Protein AF-A0A934JQ59-F1 (afdb_monomer_lite)

Secondary structure (DSSP, 8-state):
--HHHHHH-TT-SS-HHHHHHHHTTT-HHHHHHHHHHHHHHHHHHHHHHHHH-TTTHHHHHHHHHHHHHHHHHHHHTTT-THHHHHHHHHHHHHHS-TTTS-----HHHHHHHHHHHTTS-----------

Foldseek 3Di:
DDPLVVLQDPPQQADPLVVQCVVVVCDDDSNVVSVVVLVVVLVVQLVVLCVLPVVCSVVLSVVLSVLVRVLSVVSNVPNGSVSSVVSVVVNCLSSDDPVPRDDPDPVVVVVVVVVVVVPDPDPPPDDDDDD

Int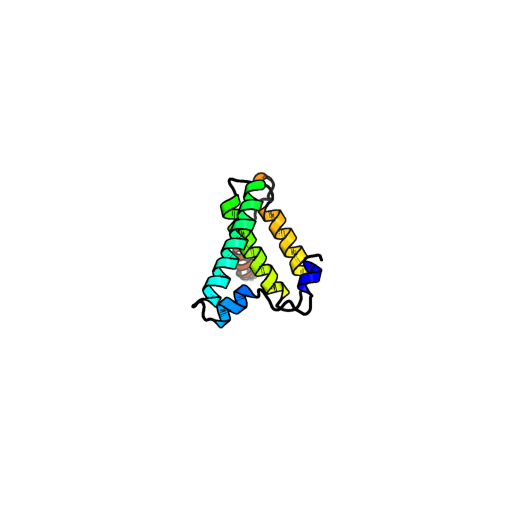erPro domains:
  IPR036271 Tetracyclin repressor-like, C-terminal domain superfamily [SSF48498] (5-95)

Structure (mmCIF, N/CA/C/O backbone):
data_AF-A0A934JQ59-F1
#
_entry.id   AF-A0A934JQ59-F1
#
loop_
_atom_site.group_PDB
_atom_site.id
_atom_site.type_symbol
_atom_site.label_atom_id
_atom_site.label_alt_id
_atom_site.label_comp_id
_atom_site.label_asym_id
_atom_site.label_entity_id
_atom_site.label_seq_id
_atom_site.pdbx_PDB_ins_code
_atom_site.Cartn_x
_atom_site.Cartn_y
_atom_site.Cartn_z
_atom_site.occupancy
_atom_site.B_iso_or_equiv
_atom_site.auth_seq_id
_atom_site.auth_comp_id
_atom_site.auth_asym_id
_atom_site.auth_atom_id
_atom_site.pdbx_PDB_model_num
ATOM 1 N N . MET A 1 1 ? -14.861 -4.119 -12.704 1.00 76.81 1 MET A N 1
ATOM 2 C CA . MET A 1 1 ? -13.925 -5.263 -12.766 1.00 76.81 1 MET A CA 1
ATOM 3 C C . MET A 1 1 ? -13.519 -5.611 -11.341 1.00 76.81 1 MET A C 1
ATOM 5 O O . MET A 1 1 ? -13.137 -4.685 -10.635 1.00 76.81 1 MET A O 1
ATOM 9 N N . PRO A 1 2 ? -13.672 -6.865 -10.887 1.00 91.50 2 PRO A N 1
ATOM 10 C CA . PRO A 1 2 ? -13.248 -7.279 -9.549 1.00 91.50 2 PRO A CA 1
ATOM 11 C C . PRO A 1 2 ? -11.713 -7.418 -9.451 1.00 91.50 2 PRO A C 1
ATOM 13 O O . PRO A 1 2 ? -11.015 -7.415 -10.468 1.00 91.50 2 PRO A O 1
ATOM 16 N N . LEU A 1 3 ? -11.178 -7.473 -8.224 1.00 92.88 3 LEU A N 1
ATOM 17 C CA . LEU A 1 3 ? -9.731 -7.407 -7.964 1.00 92.88 3 LEU A CA 1
ATOM 18 C C . LEU A 1 3 ? -8.962 -8.620 -8.518 1.00 92.88 3 LEU A C 1
ATOM 20 O O . LEU A 1 3 ? -7.882 -8.468 -9.077 1.00 92.88 3 LEU A O 1
ATOM 24 N N . ASP A 1 4 ? -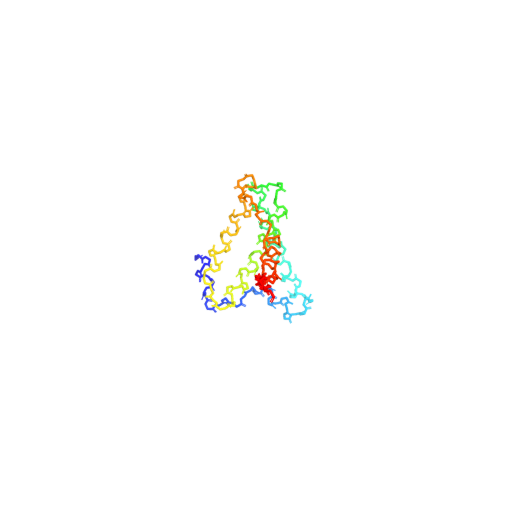9.540 -9.808 -8.394 1.00 94.69 4 ASP A N 1
ATOM 25 C CA . ASP A 1 4 ? -9.045 -11.069 -8.954 1.00 94.69 4 ASP A CA 1
ATOM 26 C C . ASP A 1 4 ? -8.938 -11.026 -10.487 1.00 94.69 4 ASP A C 1
ATOM 28 O O . ASP A 1 4 ? -7.915 -11.421 -11.046 1.00 94.69 4 ASP A O 1
ATOM 32 N N . ALA A 1 5 ? -9.941 -10.465 -11.169 1.00 94.50 5 ALA A N 1
ATOM 33 C CA . ALA A 1 5 ? -9.905 -10.278 -12.619 1.00 94.50 5 ALA A CA 1
ATOM 34 C C . ALA A 1 5 ? -8.799 -9.298 -13.047 1.00 94.50 5 ALA A C 1
ATOM 36 O O . ALA A 1 5 ? -8.116 -9.526 -14.047 1.00 94.50 5 ALA A O 1
ATOM 37 N N . TRP A 1 6 ? -8.571 -8.228 -12.276 1.00 93.75 6 TRP A N 1
ATOM 38 C CA . TRP A 1 6 ? -7.444 -7.326 -12.527 1.00 93.75 6 TRP A CA 1
ATOM 39 C C . TRP A 1 6 ? -6.090 -8.020 -12.308 1.00 93.75 6 TRP A C 1
ATOM 41 O O . TRP A 1 6 ? -5.175 -7.838 -13.114 1.00 93.75 6 TRP A O 1
ATOM 51 N N . PHE A 1 7 ? -5.975 -8.870 -11.283 1.00 94.88 7 PHE A N 1
ATOM 52 C CA . PHE A 1 7 ? -4.752 -9.612 -10.947 1.00 94.88 7 PHE A CA 1
ATOM 53 C C . PHE A 1 7 ? -4.268 -10.581 -12.029 1.00 94.88 7 PHE A C 1
ATOM 55 O O . PHE A 1 7 ? -3.075 -10.875 -12.101 1.00 94.88 7 PHE A O 1
ATOM 62 N N . ILE A 1 8 ? -5.160 -11.035 -12.907 1.00 94.19 8 ILE A N 1
ATOM 63 C CA . ILE A 1 8 ? -4.795 -11.879 -14.051 1.00 94.19 8 ILE A CA 1
ATOM 64 C C . ILE A 1 8 ? -4.697 -11.105 -15.366 1.00 94.19 8 ILE A C 1
ATOM 66 O O . ILE A 1 8 ? -4.279 -11.676 -16.375 1.00 94.19 8 ILE A O 1
ATOM 70 N N . SER A 1 9 ? -5.030 -9.810 -15.372 1.00 93.31 9 SER A N 1
ATOM 71 C CA . SER A 1 9 ? -5.051 -9.002 -16.592 1.00 93.31 9 SER A CA 1
ATOM 72 C C . SER A 1 9 ? -3.669 -8.946 -17.262 1.00 93.31 9 SER A C 1
ATOM 74 O O . SER A 1 9 ? -2.664 -8.762 -16.567 1.00 93.31 9 SER A O 1
ATOM 76 N N . PRO A 1 10 ? -3.564 -9.082 -18.602 1.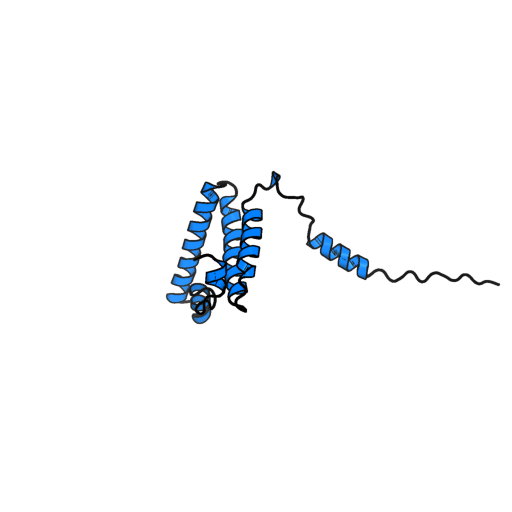00 89.38 10 PRO A N 1
ATOM 77 C CA . PRO A 1 10 ? -2.285 -9.124 -19.319 1.00 89.38 10 PRO A CA 1
ATOM 78 C C . PRO A 1 10 ? -1.321 -7.987 -18.961 1.00 89.38 10 PRO A C 1
ATOM 80 O O . PRO A 1 10 ? -0.120 -8.226 -18.869 1.00 89.38 10 PRO A O 1
ATOM 83 N N . GLY A 1 11 ? -1.850 -6.792 -18.684 1.00 89.31 11 GLY A N 1
ATOM 84 C CA . GLY A 1 11 ? -1.074 -5.597 -18.350 1.00 89.31 11 GLY A CA 1
ATOM 85 C C . GLY A 1 11 ? -0.585 -5.493 -16.902 1.00 89.31 11 GLY A C 1
ATOM 86 O O . GLY A 1 11 ? 0.155 -4.559 -16.599 1.00 89.31 11 GLY A O 1
ATOM 87 N N . LEU A 1 12 ? -0.963 -6.401 -15.993 1.00 91.88 12 LEU A N 1
ATOM 88 C CA . LEU A 1 12 ? -0.447 -6.350 -14.625 1.00 91.88 12 LEU A CA 1
ATOM 89 C C . LEU A 1 12 ? 0.996 -6.872 -14.563 1.00 91.88 12 LEU A C 1
ATOM 91 O O . LEU A 1 12 ? 1.238 -8.076 -14.521 1.00 91.88 12 LEU A O 1
ATOM 95 N N . VAL A 1 13 ? 1.946 -5.941 -14.482 1.00 93.31 13 VAL A N 1
ATOM 96 C CA . VAL A 1 13 ? 3.390 -6.197 -14.293 1.00 93.31 13 VAL A CA 1
ATOM 97 C C . VAL A 1 13 ? 3.906 -5.635 -12.961 1.00 93.31 13 VAL A C 1
ATOM 99 O O . VAL A 1 13 ? 5.072 -5.284 -12.807 1.00 93.31 13 VAL A O 1
ATOM 102 N N . GLY A 1 14 ? 3.010 -5.534 -11.978 1.00 94.06 14 GLY A N 1
ATOM 103 C CA . GLY A 1 14 ? 3.263 -4.901 -10.686 1.00 94.06 14 GLY A CA 1
ATOM 104 C C . GLY A 1 14 ? 2.688 -3.488 -10.611 1.00 94.06 14 GLY A C 1
ATOM 105 O O . GLY A 1 14 ? 1.819 -3.101 -11.392 1.00 94.06 14 GLY A O 1
ATOM 106 N N . CYS A 1 15 ? 3.150 -2.716 -9.630 1.00 96.44 15 CYS A N 1
ATOM 107 C CA . CYS A 1 15 ? 2.735 -1.329 -9.472 1.00 96.44 15 CYS A CA 1
ATOM 108 C C . CYS A 1 15 ? 3.607 -0.431 -10.354 1.00 96.44 15 CYS A C 1
ATOM 110 O O . CYS A 1 15 ? 4.807 -0.322 -10.110 1.00 96.44 15 CYS A O 1
ATOM 112 N N . ALA A 1 16 ? 2.996 0.272 -11.312 1.00 95.75 16 ALA A N 1
ATOM 113 C CA . ALA A 1 16 ? 3.709 1.185 -12.210 1.00 95.75 16 ALA A CA 1
ATOM 114 C C . ALA A 1 16 ? 4.579 2.211 -11.458 1.00 95.75 16 ALA A C 1
ATOM 116 O O . ALA A 1 16 ? 5.699 2.486 -11.868 1.00 95.75 16 ALA A O 1
ATOM 117 N N . PHE A 1 17 ? 4.105 2.724 -10.318 1.00 97.25 17 PHE A N 1
ATOM 118 C CA . PHE A 1 17 ? 4.850 3.692 -9.509 1.00 97.25 17 PHE A CA 1
ATOM 119 C C . PHE A 1 17 ? 6.049 3.069 -8.785 1.00 97.25 17 PHE A C 1
ATOM 121 O O . PHE A 1 17 ? 7.094 3.700 -8.702 1.00 97.25 17 PHE A O 1
ATOM 128 N N . VAL A 1 18 ? 5.934 1.831 -8.291 1.00 96.38 18 VAL A N 1
ATOM 129 C CA . VAL A 1 18 ? 7.072 1.139 -7.653 1.00 96.38 18 VAL A CA 1
ATOM 130 C C . VAL A 1 18 ? 8.147 0.827 -8.689 1.00 96.38 18 VAL A C 1
ATOM 132 O O . VAL A 1 18 ? 9.323 1.063 -8.431 1.00 96.38 18 VAL A O 1
ATOM 135 N N . ASN A 1 19 ? 7.740 0.362 -9.873 1.00 95.69 19 ASN A N 1
ATOM 136 C CA . ASN A 1 19 ? 8.662 0.093 -10.974 1.00 95.69 19 ASN A CA 1
ATOM 137 C C . ASN A 1 19 ? 9.374 1.385 -11.404 1.00 95.69 19 ASN A C 1
ATOM 139 O O . ASN A 1 19 ? 10.599 1.424 -11.415 1.00 95.69 19 ASN A O 1
ATOM 143 N N . ALA A 1 20 ? 8.623 2.472 -11.625 1.00 96.62 20 ALA A N 1
ATOM 144 C CA . ALA A 1 20 ? 9.188 3.774 -11.973 1.00 96.62 20 ALA A CA 1
ATOM 145 C C . ALA A 1 20 ? 10.150 4.307 -10.896 1.00 96.62 20 ALA A C 1
ATOM 147 O O . ALA A 1 20 ? 11.206 4.839 -11.226 1.00 96.62 20 ALA A O 1
ATOM 148 N N . TYR A 1 21 ? 9.827 4.144 -9.610 1.00 97.12 21 TYR A N 1
ATOM 149 C CA . TYR A 1 21 ? 10.733 4.514 -8.521 1.00 97.12 21 TYR A CA 1
ATOM 150 C C . TYR A 1 21 ? 12.047 3.715 -8.580 1.00 97.12 21 TYR A C 1
ATOM 152 O O . TYR A 1 21 ? 13.129 4.297 -8.497 1.00 97.12 21 TYR A O 1
ATOM 160 N N . GLY A 1 22 ? 11.959 2.393 -8.770 1.00 95.62 22 GLY A N 1
ATOM 161 C CA . GLY A 1 22 ? 13.120 1.503 -8.855 1.00 95.62 22 GLY A CA 1
ATOM 162 C C . GLY A 1 22 ? 14.008 1.761 -10.076 1.00 95.62 22 GLY A C 1
ATOM 163 O O . GLY A 1 22 ? 15.226 1.827 -9.939 1.00 95.62 22 GLY A O 1
ATOM 164 N N . GLU A 1 23 ? 13.412 1.975 -11.251 1.00 96.62 23 GLU A N 1
ATOM 165 C CA . GLU A 1 23 ? 14.124 2.279 -12.505 1.00 96.62 23 GLU A CA 1
ATOM 166 C C . GLU A 1 23 ? 14.903 3.602 -12.444 1.00 96.62 23 GLU A C 1
ATOM 168 O O . GLU A 1 23 ? 15.891 3.772 -13.153 1.00 96.62 23 GLU A O 1
ATOM 173 N N . ASN A 1 24 ? 14.494 4.520 -11.564 1.00 96.50 24 ASN A N 1
ATOM 174 C CA . ASN A 1 24 ? 15.146 5.814 -11.353 1.00 96.50 24 ASN A CA 1
ATOM 175 C C . ASN A 1 24 ? 16.049 5.828 -10.107 1.00 96.50 24 ASN A C 1
ATOM 177 O O . ASN A 1 24 ? 16.346 6.892 -9.568 1.00 96.50 24 ASN A O 1
ATOM 181 N N . ALA A 1 25 ? 16.466 4.653 -9.617 1.00 93.94 25 ALA A N 1
ATOM 182 C CA . ALA A 1 25 ? 17.325 4.500 -8.438 1.00 93.94 25 ALA A CA 1
ATOM 183 C C . ALA A 1 25 ? 16.821 5.262 -7.190 1.00 93.94 25 ALA A C 1
ATOM 185 O O . ALA A 1 25 ? 17.607 5.677 -6.341 1.00 93.94 25 ALA A O 1
ATOM 186 N N . GLY A 1 26 ? 15.503 5.462 -7.085 1.00 86.81 26 GLY A N 1
ATOM 187 C CA . GLY A 1 26 ? 14.870 6.189 -5.989 1.00 86.81 26 GLY A CA 1
ATOM 188 C C . GLY A 1 26 ? 15.124 7.699 -5.955 1.00 86.81 26 GLY A C 1
ATOM 189 O O . GLY A 1 26 ? 14.852 8.313 -4.924 1.00 86.81 26 GLY A O 1
ATOM 190 N N . GLY A 1 27 ? 15.617 8.302 -7.044 1.00 92.81 27 GLY A N 1
ATOM 191 C CA . GLY A 1 27 ? 15.903 9.736 -7.127 1.00 92.81 27 GLY A CA 1
ATOM 192 C C . GLY A 1 27 ? 15.362 10.423 -8.385 1.00 92.81 27 GLY A C 1
ATOM 193 O O . GLY A 1 27 ? 15.014 9.793 -9.383 1.00 92.81 27 GLY A O 1
ATOM 194 N N . GLY A 1 28 ? 15.299 11.753 -8.333 1.00 96.62 28 GLY A N 1
ATOM 195 C CA . GLY A 1 28 ? 14.852 12.587 -9.446 1.00 96.62 28 GLY A CA 1
ATOM 196 C C . GLY A 1 28 ? 13.325 12.691 -9.584 1.00 96.62 28 GLY A C 1
ATOM 197 O O . GLY A 1 28 ? 12.564 12.032 -8.873 1.00 96.62 28 GLY A O 1
ATOM 198 N N . PRO A 1 29 ? 12.848 13.504 -10.542 1.00 97.69 29 PRO A N 1
ATOM 199 C CA . PRO A 1 29 ? 11.451 13.943 -10.595 1.00 97.69 29 PRO A CA 1
ATOM 200 C C . PRO A 1 29 ? 10.442 12.801 -10.794 1.00 97.69 29 PRO A C 1
ATOM 202 O O . PRO A 1 29 ? 9.294 12.903 -10.357 1.00 97.69 29 PRO A O 1
ATOM 205 N N . VAL A 1 30 ? 10.845 11.706 -11.447 1.00 97.69 30 VAL A N 1
ATOM 206 C CA . VAL A 1 30 ? 9.993 10.520 -11.632 1.00 97.69 30 VAL A CA 1
ATOM 207 C C . VAL A 1 30 ? 9.838 9.752 -10.321 1.00 97.69 30 VAL A C 1
ATOM 209 O O . VAL A 1 30 ? 8.710 9.423 -9.946 1.00 97.69 30 VAL A O 1
ATOM 212 N N . ALA A 1 31 ? 10.939 9.512 -9.602 1.00 96.94 31 ALA A N 1
ATOM 213 C CA . ALA A 1 31 ? 10.908 8.849 -8.303 1.00 96.94 31 ALA A CA 1
ATOM 214 C C . ALA A 1 31 ? 10.110 9.671 -7.280 1.00 96.94 31 ALA A C 1
ATOM 216 O O . ALA A 1 31 ? 9.255 9.116 -6.588 1.00 96.94 31 ALA A O 1
ATOM 217 N N . ASP A 1 32 ? 10.284 10.995 -7.265 1.00 97.75 32 ASP A N 1
ATOM 218 C CA . ASP A 1 32 ? 9.527 11.898 -6.391 1.00 97.75 32 ASP A CA 1
ATOM 219 C C . ASP A 1 32 ? 8.020 11.813 -6.659 1.00 97.75 32 ASP A C 1
ATOM 221 O O . ASP A 1 32 ? 7.201 11.731 -5.741 1.00 97.75 32 ASP A O 1
ATOM 225 N N . ARG A 1 33 ? 7.621 11.782 -7.937 1.00 98.12 33 ARG A N 1
ATOM 226 C CA . ARG A 1 33 ? 6.205 11.688 -8.313 1.00 98.12 33 ARG A CA 1
ATOM 227 C C . ARG A 1 33 ? 5.614 10.313 -8.006 1.00 98.12 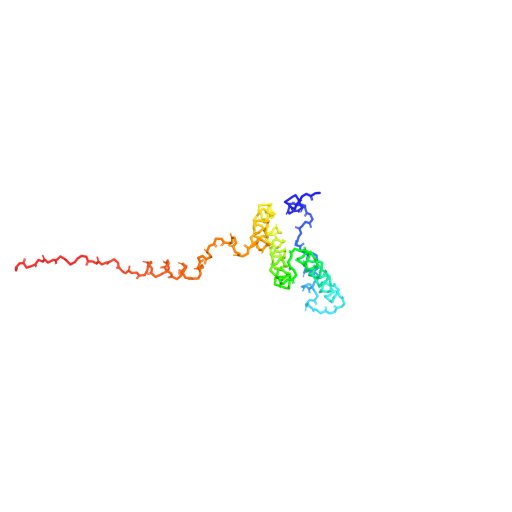33 ARG A C 1
ATOM 229 O O . ARG A 1 33 ? 4.435 10.228 -7.652 1.00 98.12 33 ARG A O 1
ATOM 236 N N . ALA A 1 34 ? 6.418 9.257 -8.106 1.00 97.81 34 ALA A N 1
ATOM 237 C CA . ALA A 1 34 ? 6.037 7.919 -7.681 1.00 97.81 34 ALA A CA 1
ATOM 238 C C . ALA A 1 34 ? 5.828 7.835 -6.162 1.00 97.81 34 ALA A C 1
ATOM 240 O O . ALA A 1 34 ? 4.783 7.345 -5.729 1.00 97.81 34 ALA A O 1
ATOM 241 N N . ALA A 1 35 ? 6.755 8.375 -5.368 1.00 97.06 35 ALA A N 1
ATOM 242 C CA . ALA A 1 35 ? 6.625 8.459 -3.915 1.00 97.06 35 ALA A CA 1
ATOM 243 C C . ALA A 1 35 ? 5.380 9.269 -3.516 1.00 97.06 35 ALA A C 1
ATOM 245 O O . ALA A 1 35 ? 4.523 8.779 -2.783 1.00 97.06 35 ALA A O 1
ATOM 246 N N . GLN A 1 36 ? 5.179 10.437 -4.130 1.00 98.19 36 GLN A N 1
ATOM 247 C CA . GLN A 1 36 ? 4.001 11.269 -3.886 1.00 98.19 36 GLN A CA 1
ATOM 248 C C . GLN A 1 36 ? 2.683 10.552 -4.224 1.00 98.19 36 GLN A C 1
ATOM 250 O O . GLN A 1 36 ? 1.660 10.769 -3.571 1.00 98.19 36 GLN A O 1
ATOM 255 N N . HIS A 1 37 ? 2.658 9.704 -5.257 1.00 98.25 37 HIS A N 1
ATOM 256 C CA . HIS A 1 37 ? 1.478 8.891 -5.544 1.00 98.25 37 HIS A CA 1
ATOM 257 C C . HIS A 1 37 ? 1.183 7.900 -4.409 1.00 98.25 37 HIS A C 1
ATOM 259 O O . HIS A 1 37 ? 0.022 7.744 -4.025 1.00 98.25 37 HIS A O 1
ATOM 265 N N . LYS A 1 38 ? 2.215 7.263 -3.845 1.00 97.69 38 LYS A N 1
ATOM 266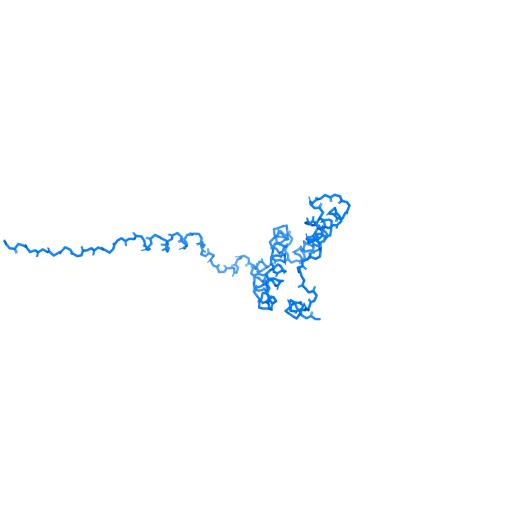 C CA . LYS A 1 38 ? 2.067 6.365 -2.692 1.00 97.69 38 LYS A CA 1
ATOM 267 C C . LYS A 1 38 ? 1.569 7.099 -1.453 1.00 97.69 38 LYS A C 1
ATOM 269 O O . LYS A 1 38 ? 0.668 6.585 -0.795 1.00 97.69 38 LYS A O 1
ATOM 274 N N . ASP A 1 39 ? 2.040 8.320 -1.214 1.00 98.25 39 ASP A N 1
ATOM 275 C CA . ASP A 1 39 ? 1.548 9.162 -0.118 1.00 98.25 39 ASP A CA 1
ATOM 276 C C . ASP A 1 39 ? 0.063 9.512 -0.279 1.00 98.25 39 ASP A C 1
ATOM 278 O O . ASP A 1 39 ? -0.706 9.432 0.678 1.00 98.25 39 ASP A O 1
ATOM 282 N N . ARG A 1 40 ? -0.380 9.840 -1.502 1.00 98.56 40 ARG A N 1
ATOM 283 C CA . ARG A 1 40 ? -1.805 10.092 -1.786 1.00 98.56 40 ARG A CA 1
ATOM 284 C C . ARG A 1 40 ? -2.663 8.850 -1.563 1.00 98.56 40 ARG A C 1
ATOM 286 O O . ARG A 1 40 ? -3.752 8.957 -1.006 1.00 98.56 40 ARG A O 1
ATOM 293 N N . LEU A 1 41 ? -2.181 7.681 -1.984 1.00 98.44 41 LEU A N 1
ATOM 294 C CA . LEU A 1 41 ? -2.880 6.420 -1.744 1.00 98.44 41 LEU A CA 1
ATOM 295 C C . LEU A 1 41 ? -2.961 6.114 -0.242 1.00 98.44 41 LEU A C 1
ATOM 297 O O . LEU A 1 41 ? -4.029 5.762 0.250 1.00 98.44 41 LEU A O 1
ATOM 301 N N . ALA A 1 42 ? -1.869 6.310 0.500 1.00 98.56 42 ALA A N 1
ATOM 302 C CA . ALA A 1 42 ? -1.847 6.148 1.950 1.00 98.56 42 ALA A CA 1
ATOM 303 C C . ALA A 1 42 ? -2.820 7.106 2.656 1.00 98.56 42 ALA A C 1
ATOM 305 O O . ALA A 1 42 ? -3.524 6.686 3.573 1.00 98.56 42 ALA A O 1
ATOM 306 N N . ALA A 1 43 ? -2.904 8.362 2.209 1.00 98.50 43 ALA A N 1
ATOM 307 C CA . ALA A 1 43 ? -3.870 9.330 2.720 1.00 98.50 43 ALA A CA 1
ATOM 308 C C . ALA A 1 43 ? -5.316 8.870 2.478 1.00 98.50 43 ALA A C 1
ATOM 310 O O . ALA A 1 43 ? -6.092 8.818 3.425 1.00 98.50 43 ALA A O 1
ATOM 311 N N . LEU A 1 44 ? -5.645 8.419 1.262 1.00 98.50 44 LEU A N 1
ATOM 312 C CA . LEU A 1 44 ? -6.966 7.860 0.956 1.00 98.50 44 LEU A CA 1
ATOM 313 C C . LEU A 1 44 ? -7.309 6.667 1.864 1.00 98.50 44 LEU A C 1
ATOM 315 O O . LEU A 1 44 ? -8.407 6.594 2.411 1.00 98.50 44 LEU A O 1
ATOM 319 N N . VAL A 1 45 ? -6.371 5.733 2.050 1.00 98.25 45 VAL A N 1
ATOM 320 C CA . VAL A 1 45 ? -6.573 4.574 2.934 1.00 98.25 45 VAL A CA 1
ATOM 321 C C . VAL A 1 45 ? -6.789 5.018 4.383 1.00 98.25 45 VAL A C 1
ATOM 323 O O . VAL A 1 45 ? -7.647 4.459 5.065 1.00 98.25 45 VAL A O 1
ATOM 326 N N . ARG A 1 46 ? -6.057 6.032 4.860 1.00 98.19 46 ARG A N 1
ATOM 327 C CA . ARG A 1 46 ? -6.262 6.609 6.197 1.00 98.19 46 ARG A CA 1
ATOM 328 C C . ARG A 1 46 ? -7.648 7.216 6.342 1.00 98.19 46 ARG A C 1
ATOM 330 O O . ARG A 1 46 ? -8.271 7.012 7.377 1.00 98.19 46 ARG A O 1
ATOM 337 N N . ASP A 1 47 ? -8.120 7.950 5.343 1.00 98.25 47 ASP A N 1
ATOM 338 C CA . ASP A 1 47 ? -9.421 8.617 5.396 1.00 98.25 47 ASP A CA 1
ATOM 339 C C . ASP A 1 47 ? -10.552 7.579 5.468 1.00 98.25 47 ASP A C 1
ATOM 341 O O . ASP A 1 47 ? -11.442 7.679 6.314 1.00 98.25 47 ASP A O 1
ATOM 345 N N . LEU A 1 48 ? -10.449 6.505 4.676 1.00 97.12 48 LEU A N 1
ATOM 346 C CA . LEU A 1 48 ? -11.352 5.353 4.763 1.00 97.12 48 LEU A CA 1
ATOM 347 C C . LEU A 1 48 ? -11.279 4.663 6.131 1.00 97.12 48 LEU A C 1
ATOM 349 O O . LEU A 1 48 ? -12.310 4.338 6.712 1.00 97.12 48 LEU A O 1
ATOM 353 N N . ALA A 1 49 ? -10.074 4.455 6.666 1.00 95.81 49 ALA A N 1
ATOM 354 C CA . ALA A 1 49 ? -9.899 3.851 7.983 1.00 95.81 49 ALA A CA 1
ATOM 355 C C . ALA A 1 49 ? -10.452 4.746 9.105 1.00 95.81 49 ALA A C 1
ATOM 357 O O . ALA A 1 49 ? -11.017 4.234 10.062 1.00 95.81 49 ALA A O 1
ATOM 358 N N . THR A 1 50 ? -10.353 6.069 8.964 1.00 96.25 50 THR A N 1
ATOM 359 C CA . THR A 1 50 ? -10.872 7.054 9.928 1.00 96.25 50 THR A CA 1
ATOM 360 C C . THR A 1 50 ? -12.391 7.020 9.989 1.00 96.25 50 THR A C 1
ATOM 362 O O . THR A 1 50 ? -12.956 7.112 11.073 1.00 96.25 50 THR A O 1
ATOM 365 N N . ALA A 1 51 ? -13.058 6.825 8.849 1.00 94.31 51 ALA A N 1
ATOM 366 C CA . ALA A 1 51 ? -14.509 6.662 8.801 1.00 94.31 51 ALA A CA 1
ATOM 367 C C . ALA A 1 51 ? -15.006 5.397 9.531 1.00 94.31 51 ALA A C 1
ATOM 369 O O . ALA A 1 51 ? -16.175 5.334 9.903 1.00 94.31 51 ALA A O 1
ATOM 370 N N . LEU A 1 52 ? -14.137 4.399 9.730 1.00 90.94 52 LEU A N 1
ATOM 37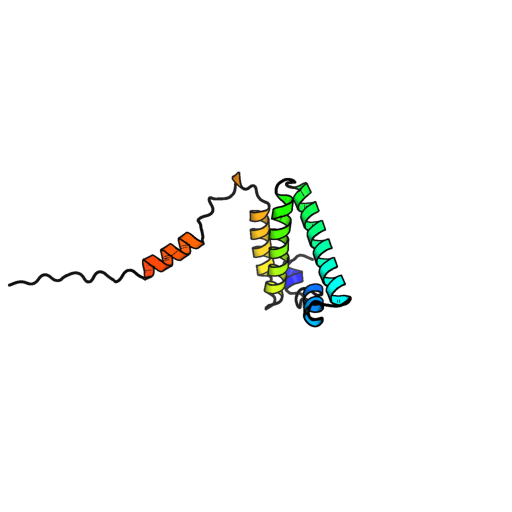1 C CA . LEU A 1 52 ? -14.454 3.146 10.423 1.00 90.94 52 LEU A CA 1
ATOM 372 C C . LEU A 1 52 ? -14.049 3.189 11.899 1.00 90.94 52 LEU A C 1
ATOM 374 O O . LEU A 1 52 ? -14.824 2.801 12.767 1.00 90.94 52 LEU A O 1
ATOM 378 N N . ASP A 1 53 ? -12.828 3.645 12.169 1.00 92.25 53 ASP A N 1
ATOM 379 C CA . ASP A 1 53 ? -12.245 3.742 13.502 1.00 92.25 53 ASP A CA 1
ATOM 380 C C . ASP A 1 53 ? -11.165 4.844 13.517 1.00 92.25 53 ASP A C 1
ATOM 382 O O . ASP A 1 53 ? -10.016 4.600 13.125 1.00 92.25 53 ASP A O 1
ATOM 386 N N . PRO A 1 54 ? -11.497 6.062 13.989 1.00 94.56 54 PRO A N 1
ATOM 387 C CA . PRO A 1 54 ? -10.548 7.172 14.059 1.00 94.56 54 PRO A CA 1
ATOM 388 C C . PRO A 1 54 ? -9.309 6.884 14.915 1.00 94.56 54 PRO A C 1
ATOM 390 O O . PRO A 1 54 ? -8.235 7.420 14.640 1.00 94.56 54 PRO A O 1
ATOM 393 N N . VAL A 1 55 ? -9.435 6.041 15.945 1.00 94.31 55 VAL A N 1
ATOM 394 C CA . VAL A 1 55 ? -8.342 5.722 16.874 1.00 94.31 55 VAL A CA 1
ATOM 395 C C . VAL A 1 55 ? -7.339 4.788 16.203 1.00 94.31 55 VAL A C 1
ATOM 397 O O . VAL A 1 55 ? -6.128 4.989 16.306 1.00 94.31 55 VAL A O 1
ATOM 400 N N . ARG A 1 56 ? -7.825 3.775 15.478 1.00 94.19 56 ARG A N 1
ATOM 401 C CA . ARG A 1 56 ? -6.979 2.784 14.795 1.00 94.19 56 ARG A CA 1
ATOM 402 C C . ARG A 1 56 ? -6.526 3.223 13.407 1.00 94.19 56 ARG A C 1
ATOM 404 O O . ARG A 1 56 ? -5.591 2.622 12.874 1.00 94.19 56 ARG A O 1
ATOM 411 N N . ALA A 1 57 ? -7.122 4.265 12.830 1.00 96.00 57 ALA A N 1
ATOM 412 C CA . ALA A 1 57 ? -6.845 4.715 11.468 1.00 96.00 57 ALA A CA 1
ATOM 413 C C . ALA A 1 57 ? -5.352 4.895 11.124 1.00 96.00 57 ALA A C 1
ATOM 415 O O . ALA A 1 57 ? -4.943 4.406 10.065 1.00 96.00 57 ALA A O 1
ATOM 416 N N . PRO A 1 58 ? -4.496 5.501 11.978 1.00 95.88 58 PRO A N 1
ATOM 417 C CA . PRO A 1 58 ? -3.072 5.639 11.665 1.00 95.88 58 PRO A CA 1
ATOM 418 C C . PRO A 1 58 ? -2.342 4.297 11.535 1.00 95.88 58 PRO A C 1
ATOM 420 O O . PRO A 1 58 ? -1.403 4.176 10.749 1.00 95.88 58 PRO A O 1
ATOM 423 N N . GLN A 1 59 ? -2.754 3.289 12.307 1.00 95.94 59 GLN A N 1
ATOM 424 C CA . GLN A 1 59 ? -2.160 1.955 12.258 1.00 95.94 59 GLN A CA 1
ATOM 425 C C . GLN A 1 59 ? -2.733 1.137 11.096 1.00 95.94 59 GLN A C 1
ATOM 427 O O . GLN A 1 59 ? -1.969 0.561 10.322 1.00 95.94 59 GLN A O 1
ATOM 432 N N . LEU A 1 60 ? -4.057 1.168 10.912 1.00 96.44 60 LEU A N 1
ATOM 433 C CA . LEU A 1 60 ? -4.735 0.509 9.795 1.00 96.44 60 LEU A CA 1
ATOM 434 C C . LEU A 1 60 ? -4.210 0.999 8.448 1.00 96.44 60 LEU A C 1
ATOM 436 O O . LEU A 1 60 ? -4.002 0.189 7.551 1.00 96.44 60 LEU A O 1
ATOM 440 N N . GLN A 1 61 ? -3.929 2.298 8.312 1.00 97.88 61 GLN A N 1
ATOM 441 C CA . GLN A 1 61 ? -3.319 2.846 7.104 1.00 97.88 61 GLN A CA 1
ATOM 442 C C . GLN A 1 61 ? -2.017 2.127 6.746 1.00 97.88 61 GLN A C 1
ATOM 444 O O . GLN A 1 61 ? -1.832 1.740 5.594 1.00 97.88 61 GLN A O 1
ATOM 449 N N . LYS A 1 62 ? -1.118 1.929 7.713 1.00 97.88 62 LYS A N 1
ATOM 450 C CA . LYS A 1 62 ? 0.185 1.292 7.474 1.00 97.88 62 LYS A CA 1
ATOM 451 C C . LYS A 1 62 ? 0.023 -0.181 7.106 1.00 97.88 62 LYS A C 1
ATOM 453 O O . LYS A 1 62 ? 0.629 -0.648 6.146 1.00 97.88 62 LYS A O 1
ATOM 458 N N . GLU A 1 63 ? -0.819 -0.895 7.848 1.00 97.81 63 GLU A N 1
ATOM 459 C CA . GLU A 1 63 ? -1.065 -2.328 7.656 1.00 97.81 63 GLU A CA 1
ATOM 460 C C . GLU A 1 63 ? -1.741 -2.614 6.311 1.00 97.81 63 GLU A C 1
ATOM 462 O O . GLU A 1 63 ? -1.310 -3.498 5.569 1.00 97.81 63 GLU A O 1
ATOM 467 N N . LEU A 1 64 ? -2.764 -1.830 5.963 1.00 98.00 64 LEU A N 1
ATOM 468 C CA . LEU A 1 64 ? -3.473 -1.954 4.693 1.00 98.00 64 LEU A CA 1
ATOM 469 C C . LEU A 1 64 ? -2.594 -1.539 3.515 1.00 98.00 64 LEU A C 1
ATOM 471 O O . LEU A 1 64 ? -2.635 -2.209 2.488 1.00 98.00 64 LEU A O 1
ATOM 475 N N . MET A 1 65 ? -1.768 -0.498 3.648 1.00 98.38 65 MET A N 1
ATOM 476 C CA . MET A 1 65 ? -0.821 -0.130 2.591 1.00 98.38 65 MET A CA 1
ATOM 477 C C . MET A 1 65 ? 0.177 -1.253 2.311 1.00 98.38 65 MET A C 1
ATOM 479 O O . MET A 1 65 ? 0.350 -1.633 1.153 1.00 98.38 65 MET A O 1
ATOM 483 N N . LEU A 1 66 ? 0.757 -1.854 3.353 1.00 98.31 66 LEU A N 1
ATOM 484 C CA . LEU A 1 66 ? 1.660 -2.993 3.187 1.00 98.31 66 LEU A CA 1
ATOM 485 C C . LEU A 1 66 ? 0.952 -4.187 2.529 1.00 98.31 66 LEU A C 1
ATOM 487 O O . LEU A 1 66 ? 1.515 -4.844 1.652 1.00 98.31 66 LEU A O 1
ATOM 491 N N . LEU A 1 67 ? -0.298 -4.452 2.919 1.00 98.19 67 LEU A N 1
ATOM 492 C CA . LEU A 1 67 ? -1.114 -5.508 2.327 1.00 98.19 67 LEU A CA 1
ATOM 493 C C . LEU A 1 67 ? -1.421 -5.248 0.846 1.00 98.19 67 LEU A C 1
ATOM 495 O O . LEU A 1 67 ? -1.294 -6.166 0.039 1.00 98.19 67 LEU A O 1
ATOM 499 N N . ILE A 1 68 ? -1.803 -4.021 0.483 1.00 97.56 68 ILE A N 1
ATOM 500 C CA . ILE A 1 68 ? -2.087 -3.614 -0.900 1.00 97.56 68 ILE A CA 1
ATOM 501 C C . ILE A 1 68 ? -0.845 -3.815 -1.769 1.00 97.56 68 ILE A C 1
ATOM 503 O O . ILE A 1 68 ? -0.915 -4.450 -2.822 1.00 97.56 68 ILE A O 1
ATOM 507 N N . GLU A 1 69 ? 0.303 -3.306 -1.325 1.00 97.44 69 GLU A N 1
ATOM 508 C CA . GLU A 1 69 ? 1.549 -3.404 -2.084 1.00 97.44 69 GLU A CA 1
ATOM 509 C C . GLU A 1 69 ? 2.027 -4.849 -2.209 1.00 97.44 69 GLU A C 1
ATOM 511 O O . GLU A 1 69 ? 2.348 -5.302 -3.311 1.00 97.44 69 GLU A O 1
ATOM 516 N N . GLY A 1 70 ? 1.989 -5.605 -1.109 1.00 96.56 70 GLY A N 1
ATOM 517 C CA . GLY A 1 70 ? 2.326 -7.023 -1.103 1.00 96.56 70 GLY A CA 1
ATOM 518 C C . GLY A 1 70 ? 1.407 -7.846 -2.004 1.00 96.56 70 GLY A C 1
ATOM 519 O O . GLY A 1 70 ? 1.888 -8.690 -2.760 1.00 96.56 70 GLY A O 1
ATOM 520 N N . ALA A 1 71 ? 0.098 -7.583 -1.989 1.00 97.00 71 ALA A N 1
ATOM 521 C CA . ALA A 1 71 ? -0.862 -8.276 -2.843 1.00 97.00 71 ALA A CA 1
ATOM 522 C C . ALA A 1 71 ? -0.572 -8.032 -4.329 1.00 97.00 71 ALA A C 1
ATOM 524 O O . ALA A 1 71 ? -0.525 -8.988 -5.099 1.00 97.00 71 ALA A O 1
ATOM 525 N N . ILE A 1 72 ? -0.297 -6.784 -4.722 1.00 96.44 72 ILE A N 1
ATOM 526 C CA . ILE A 1 72 ? 0.044 -6.441 -6.111 1.00 96.44 72 ILE A CA 1
ATOM 527 C C . ILE A 1 72 ? 1.323 -7.162 -6.557 1.00 96.44 72 ILE A C 1
ATOM 529 O O . ILE A 1 72 ? 1.350 -7.728 -7.649 1.00 96.44 72 ILE A O 1
ATOM 533 N N . VAL A 1 73 ? 2.360 -7.193 -5.714 1.00 95.56 73 VAL A N 1
ATOM 534 C CA . VAL A 1 73 ? 3.613 -7.913 -6.009 1.00 95.56 73 VAL A CA 1
ATOM 535 C C . VAL A 1 73 ? 3.371 -9.418 -6.140 1.00 95.56 73 VAL A C 1
ATOM 537 O O . VAL A 1 73 ? 3.853 -10.061 -7.068 1.00 95.56 73 VAL A O 1
ATOM 540 N N . ARG A 1 74 ? 2.610 -10.022 -5.224 1.00 95.56 74 ARG A N 1
ATOM 541 C CA . ARG A 1 74 ? 2.337 -11.468 -5.265 1.00 95.56 74 ARG A CA 1
ATOM 542 C C . ARG A 1 74 ? 1.459 -11.862 -6.450 1.00 95.56 74 ARG A C 1
ATOM 544 O O . ARG A 1 74 ? 1.658 -12.946 -6.994 1.00 95.56 74 ARG A O 1
ATOM 551 N N . ALA A 1 75 ? 0.531 -10.995 -6.847 1.00 94.62 75 ALA A N 1
ATOM 552 C CA . ALA A 1 75 ? -0.303 -11.182 -8.023 1.00 94.62 75 ALA A CA 1
ATOM 553 C C . ALA A 1 75 ? 0.505 -11.064 -9.322 1.00 94.62 75 ALA A C 1
ATOM 555 O O . ALA A 1 75 ? 0.352 -11.909 -10.202 1.00 94.62 75 ALA A O 1
ATOM 556 N N . SER A 1 76 ? 1.403 -10.075 -9.432 1.00 92.19 76 SER A N 1
ATOM 557 C CA . SER A 1 76 ? 2.241 -9.905 -10.626 1.00 92.19 76 SER A CA 1
ATOM 558 C C . SER A 1 76 ? 3.230 -11.058 -10.810 1.00 92.19 76 SER A C 1
ATOM 560 O O . SER A 1 76 ? 3.482 -11.489 -11.935 1.00 92.19 76 SER A O 1
ATOM 562 N N . LEU A 1 77 ? 3.726 -11.631 -9.708 1.00 90.06 77 LEU A N 1
ATOM 563 C CA . LEU A 1 77 ? 4.546 -12.840 -9.708 1.00 90.06 77 LEU A CA 1
ATOM 564 C C . LEU A 1 77 ? 3.684 -14.088 -9.956 1.00 90.06 77 LEU A C 1
ATOM 566 O O . LEU A 1 77 ? 3.388 -14.855 -9.035 1.00 90.06 77 LEU A O 1
ATOM 570 N N . GLY A 1 78 ? 3.313 -14.317 -11.215 1.00 82.00 78 GLY A N 1
ATOM 571 C CA . GLY A 1 78 ? 2.665 -15.552 -11.668 1.00 82.00 78 GLY A CA 1
ATOM 572 C C . GLY A 1 78 ? 1.149 -15.482 -11.853 1.00 82.00 78 GLY A C 1
ATOM 573 O O . GLY A 1 78 ? 0.541 -16.538 -11.975 1.00 82.00 78 GLY A O 1
ATOM 574 N N . ARG A 1 79 ? 0.548 -14.281 -11.897 1.00 83.88 79 ARG A N 1
ATOM 575 C CA . ARG A 1 79 ? -0.882 -14.052 -12.205 1.00 83.88 79 ARG A CA 1
ATOM 576 C C . ARG A 1 79 ? -1.810 -14.881 -11.319 1.00 83.88 79 ARG A C 1
ATOM 578 O O . ARG A 1 79 ? -2.590 -15.694 -11.800 1.00 83.88 79 ARG A O 1
ATOM 585 N N . ARG A 1 80 ? -1.683 -14.681 -10.011 1.00 89.00 80 ARG A N 1
ATOM 586 C CA . ARG A 1 80 ? -2.384 -15.450 -8.977 1.00 89.00 80 ARG A CA 1
ATOM 587 C C . ARG A 1 80 ? -3.682 -14.760 -8.533 1.00 89.00 80 ARG A C 1
ATOM 589 O O . ARG A 1 80 ? -3.607 -13.877 -7.670 1.00 89.00 80 ARG A O 1
ATOM 596 N N . PRO A 1 81 ? -4.865 -15.104 -9.085 1.00 91.25 81 PRO A N 1
ATOM 597 C CA . PRO A 1 81 ? -6.128 -14.471 -8.694 1.00 91.25 81 PRO A CA 1
ATOM 598 C C . PRO A 1 81 ? -6.486 -14.746 -7.227 1.00 91.25 81 PRO A C 1
ATOM 600 O O . PRO A 1 81 ? -7.093 -13.901 -6.572 1.00 91.25 81 PRO A O 1
ATOM 603 N N . GLU A 1 82 ? -6.050 -15.879 -6.667 1.00 94.88 82 GLU A N 1
ATOM 604 C CA . GLU A 1 82 ? -6.314 -16.272 -5.282 1.00 94.88 82 GLU A CA 1
ATOM 605 C C . GLU A 1 82 ? -5.725 -15.293 -4.255 1.00 94.88 82 GLU A C 1
ATOM 607 O O . GLU A 1 82 ? -6.253 -15.154 -3.148 1.00 94.88 82 GLU A O 1
ATOM 612 N N . VAL A 1 83 ? -4.680 -14.545 -4.636 1.00 96.19 83 VAL A N 1
ATOM 613 C CA . VAL A 1 83 ? -4.090 -13.485 -3.805 1.00 96.19 83 VAL A CA 1
ATOM 614 C C . VAL A 1 83 ? -5.131 -12.420 -3.460 1.00 96.19 83 VAL A C 1
ATOM 616 O O . VAL A 1 83 ? -5.095 -11.889 -2.352 1.00 96.19 83 VAL A O 1
ATOM 619 N N . ALA A 1 84 ? -6.096 -12.144 -4.345 1.00 96.19 84 ALA A N 1
ATOM 620 C CA . ALA A 1 84 ? -7.167 -11.186 -4.076 1.00 96.19 84 ALA A CA 1
ATOM 621 C C . ALA A 1 84 ? -8.053 -11.638 -2.902 1.00 96.19 84 ALA A C 1
ATOM 623 O O . ALA A 1 84 ? -8.391 -10.840 -2.025 1.00 96.19 84 ALA A O 1
ATOM 624 N N . HIS A 1 85 ? -8.389 -12.930 -2.840 1.00 95.38 85 HIS A N 1
ATOM 625 C CA . HIS A 1 85 ? -9.196 -13.496 -1.757 1.00 95.38 85 HIS A CA 1
ATOM 626 C C . HIS A 1 85 ? -8.429 -13.552 -0.432 1.00 95.38 85 HIS A C 1
ATOM 628 O O . HIS A 1 85 ? -8.987 -13.233 0.623 1.00 95.38 85 HIS A O 1
ATOM 634 N N . ILE A 1 86 ? -7.139 -13.897 -0.480 1.00 96.38 86 ILE A N 1
ATOM 635 C CA . ILE A 1 86 ? -6.261 -13.884 0.697 1.00 96.38 86 ILE A CA 1
ATOM 636 C C . ILE A 1 86 ? -6.134 -12.455 1.236 1.00 96.38 86 ILE A C 1
ATOM 638 O O . ILE A 1 86 ? -6.353 -12.226 2.425 1.00 96.38 86 ILE A O 1
ATOM 642 N N . ALA A 1 87 ? -5.858 -11.481 0.363 1.00 96.94 87 ALA A N 1
ATOM 643 C CA . ALA A 1 87 ? -5.753 -10.078 0.744 1.00 96.94 87 ALA A CA 1
ATOM 644 C C . ALA A 1 87 ? -7.060 -9.561 1.355 1.00 96.94 87 ALA A C 1
ATOM 646 O O . ALA A 1 87 ? -7.033 -8.929 2.406 1.00 96.94 87 ALA A O 1
ATOM 647 N N . ARG A 1 88 ? -8.217 -9.905 0.775 1.00 95.75 88 ARG A N 1
ATOM 648 C CA . ARG A 1 88 ? -9.523 -9.575 1.364 1.00 95.75 88 ARG A CA 1
ATOM 649 C C . ARG A 1 88 ? -9.679 -10.153 2.771 1.00 95.75 88 ARG A C 1
ATOM 651 O O . ARG A 1 88 ? -10.114 -9.441 3.668 1.00 95.75 88 ARG A O 1
ATOM 658 N N . THR A 1 89 ? -9.317 -11.418 2.969 1.00 95.94 89 THR A N 1
ATOM 659 C CA . THR A 1 89 ? -9.419 -12.084 4.278 1.00 95.94 89 THR A CA 1
ATOM 660 C C . THR A 1 89 ? -8.563 -11.374 5.325 1.00 95.94 89 THR A C 1
ATOM 662 O O . THR A 1 89 ? -9.042 -11.077 6.416 1.00 95.94 89 THR A O 1
ATOM 665 N N . ILE A 1 90 ? -7.320 -11.031 4.976 1.00 96.31 90 ILE A N 1
ATOM 666 C CA . ILE A 1 90 ? -6.422 -10.290 5.868 1.00 96.31 90 ILE A CA 1
ATOM 667 C C . ILE A 1 90 ? -6.984 -8.892 6.147 1.00 96.31 90 ILE A C 1
ATOM 669 O O . ILE A 1 90 ? -7.039 -8.490 7.303 1.00 96.31 90 ILE A O 1
ATOM 673 N N . ALA A 1 91 ? -7.460 -8.171 5.129 1.00 95.81 91 ALA A N 1
ATOM 674 C CA . ALA A 1 91 ? -8.034 -6.838 5.298 1.00 95.81 91 ALA A CA 1
ATOM 675 C C . ALA A 1 91 ? -9.245 -6.843 6.245 1.00 95.81 91 ALA A C 1
ATOM 677 O O . ALA A 1 91 ? -9.348 -5.969 7.099 1.00 95.81 91 ALA A O 1
ATOM 678 N N . VAL A 1 92 ? -10.120 -7.851 6.154 1.00 93.81 92 VAL A N 1
ATOM 679 C CA . VAL A 1 92 ? -11.252 -8.019 7.083 1.00 93.81 92 VAL A CA 1
ATOM 680 C C . VAL A 1 92 ? -10.766 -8.240 8.517 1.00 93.81 92 VAL A C 1
ATOM 682 O O . VAL A 1 92 ? -11.314 -7.639 9.433 1.00 93.81 92 VAL A O 1
ATOM 685 N N . LEU A 1 93 ? -9.717 -9.042 8.727 1.00 93.56 93 LEU A N 1
ATOM 686 C CA . LEU A 1 93 ? -9.127 -9.248 10.058 1.00 93.56 93 LEU A CA 1
ATOM 687 C C . LEU A 1 93 ? -8.443 -7.992 10.613 1.00 93.56 93 LEU A C 1
ATOM 689 O O . LEU A 1 93 ? -8.415 -7.797 11.826 1.00 93.56 93 LEU A O 1
ATOM 693 N N . LEU A 1 94 ? -7.864 -7.164 9.741 1.00 93.12 94 LEU A N 1
ATOM 694 C CA . LEU A 1 94 ? -7.278 -5.885 10.131 1.00 93.12 94 LEU A CA 1
ATOM 695 C C . LEU A 1 94 ? -8.376 -4.899 10.528 1.00 93.12 94 LEU A C 1
ATOM 697 O O . LEU A 1 94 ? -8.301 -4.320 11.602 1.00 93.12 94 LEU A O 1
ATOM 701 N N . VAL A 1 95 ? -9.413 -4.741 9.707 1.00 91.56 95 VAL A N 1
ATOM 702 C CA . VAL A 1 95 ? -10.501 -3.779 9.945 1.00 91.56 95 VAL A CA 1
ATOM 703 C C . VAL A 1 95 ? -11.431 -4.215 11.082 1.00 91.56 95 VAL A C 1
ATOM 705 O O . VAL A 1 95 ? -11.953 -3.362 11.795 1.00 91.56 95 VAL A O 1
ATOM 708 N N . GLY A 1 96 ? -11.619 -5.521 11.277 1.00 84.50 96 GLY A N 1
ATOM 709 C CA . GLY A 1 96 ? -12.476 -6.079 12.321 1.00 84.50 96 GLY A CA 1
ATOM 710 C C . GLY A 1 96 ? -12.097 -5.632 13.737 1.00 84.50 96 GLY A C 1
ATOM 711 O O . GLY A 1 96 ? -10.972 -5.190 14.002 1.00 84.50 96 GLY A O 1
ATOM 712 N N . ASP A 1 97 ? -13.058 -5.743 14.653 1.00 67.50 97 ASP A N 1
ATOM 713 C CA . ASP A 1 97 ? -12.901 -5.338 16.049 1.00 67.50 97 ASP A CA 1
ATOM 714 C C . ASP A 1 97 ? -11.840 -6.214 16.752 1.00 67.50 97 ASP A C 1
ATOM 716 O O . ASP A 1 97 ? -11.981 -7.444 16.770 1.00 67.50 97 ASP A O 1
ATOM 720 N N . PRO A 1 98 ? -10.782 -5.635 17.351 1.00 60.41 98 PRO A N 1
ATOM 721 C CA . PRO A 1 98 ? -9.787 -6.389 18.105 1.00 60.41 98 PRO A CA 1
ATOM 722 C C . PRO A 1 98 ? -10.374 -7.163 19.295 1.00 60.41 98 PRO A C 1
ATOM 724 O O . PRO A 1 98 ? -9.792 -8.182 19.659 1.00 60.41 98 PRO A O 1
ATOM 727 N N . ALA A 1 99 ? -11.510 -6.743 19.868 1.00 57.56 99 ALA A N 1
ATOM 728 C CA . ALA A 1 99 ? -12.216 -7.481 20.921 1.00 57.56 99 ALA A CA 1
ATOM 729 C C . ALA A 1 99 ? -12.931 -8.739 20.393 1.00 57.56 99 ALA A C 1
ATOM 731 O O . ALA A 1 99 ? -13.166 -9.683 21.144 1.00 57.56 99 ALA A O 1
ATOM 732 N N . SER A 1 100 ? -13.221 -8.779 19.090 1.00 53.50 100 SER A N 1
ATOM 733 C CA . SER A 1 100 ? -13.766 -9.947 18.384 1.00 53.50 100 SER A CA 1
ATOM 734 C C . SER A 1 100 ? -12.685 -10.821 17.734 1.00 53.50 100 SER A C 1
ATOM 736 O O . SER A 1 100 ? -12.986 -11.881 17.180 1.00 53.50 100 SER A O 1
ATOM 738 N N . ALA A 1 101 ? -11.416 -10.396 17.787 1.00 52.16 101 ALA A N 1
ATOM 739 C CA . ALA A 1 101 ? -10.324 -11.144 17.189 1.00 52.16 101 ALA A CA 1
ATOM 740 C C . ALA A 1 101 ? -10.077 -12.429 18.000 1.00 52.16 101 ALA A C 1
ATOM 742 O O . ALA A 1 101 ? -9.828 -12.346 19.206 1.00 52.16 101 ALA A O 1
ATOM 743 N N . PRO A 1 102 ? -10.095 -13.622 17.372 1.00 50.00 102 PRO A N 1
ATOM 744 C CA . PRO A 1 102 ? -9.731 -14.849 18.068 1.00 50.00 102 PRO A CA 1
ATOM 745 C C . PRO A 1 102 ? -8.334 -14.676 18.669 1.00 50.00 102 PRO A C 1
ATOM 747 O O . PRO A 1 102 ? -7.459 -14.082 18.030 1.00 50.00 102 PRO A O 1
ATOM 750 N N . SER A 1 103 ? -8.136 -15.160 19.903 1.00 54.38 103 SER A N 1
ATOM 751 C CA . SER A 1 103 ? -6.876 -15.028 20.640 1.00 54.38 103 SER A CA 1
ATOM 752 C C . SER A 1 103 ? -5.708 -15.352 19.712 1.00 54.38 103 SER A C 1
ATOM 754 O O . SER A 1 103 ? -5.555 -16.500 19.284 1.00 54.38 103 SER A O 1
ATOM 756 N N . ARG A 1 104 ? -4.915 -14.340 19.340 1.00 61.88 104 ARG A N 1
ATOM 757 C CA . ARG A 1 104 ? -3.813 -14.527 18.394 1.00 61.88 104 ARG A CA 1
ATOM 758 C C . ARG A 1 104 ? -2.786 -15.422 19.074 1.00 61.88 104 ARG A C 1
ATOM 760 O O . ARG A 1 104 ? -2.009 -14.958 19.906 1.00 61.88 104 ARG A O 1
ATOM 767 N N . THR A 1 105 ? -2.779 -16.711 18.747 1.00 59.50 105 THR A N 1
ATOM 768 C CA . THR A 1 105 ? -1.683 -17.600 19.130 1.00 59.50 105 THR A CA 1
ATOM 769 C C . THR A 1 105 ? -0.407 -16.996 18.578 1.00 59.50 105 THR A C 1
ATOM 771 O O . THR A 1 105 ? -0.308 -16.813 17.367 1.00 59.50 105 THR A O 1
ATOM 774 N N . ASN A 1 106 ? 0.543 -16.658 19.452 1.00 69.81 106 ASN A N 1
ATOM 775 C CA . ASN A 1 106 ? 1.814 -16.069 19.054 1.00 69.81 106 ASN A CA 1
ATOM 776 C C . ASN A 1 106 ? 2.504 -17.011 18.043 1.00 69.81 106 ASN A C 1
ATOM 778 O O . ASN A 1 106 ? 2.983 -18.080 18.441 1.00 69.81 106 ASN A O 1
ATOM 782 N N . PRO A 1 107 ? 2.573 -16.645 16.749 1.00 64.38 107 PRO A N 1
ATOM 783 C CA . PRO A 1 107 ? 3.086 -17.544 15.724 1.00 64.38 107 PRO A CA 1
ATOM 784 C C . PRO A 1 107 ? 4.587 -17.786 15.908 1.00 64.38 107 PRO A C 1
ATOM 786 O O . PRO A 1 107 ? 5.076 -18.872 15.613 1.00 64.38 107 PRO A O 1
ATOM 789 N N . VAL A 1 108 ? 5.312 -16.834 16.505 1.00 67.12 108 VAL A N 1
ATOM 790 C CA . VAL A 1 108 ? 6.726 -16.997 16.869 1.00 67.12 108 VAL A CA 1
ATOM 791 C C . VAL A 1 108 ? 6.882 -18.026 17.990 1.00 67.12 108 VAL A C 1
ATOM 793 O O . VAL A 1 108 ? 7.788 -18.857 17.940 1.00 67.12 108 VAL A O 1
ATOM 796 N N . ALA A 1 109 ? 5.982 -18.027 18.976 1.00 70.31 109 ALA A N 1
ATOM 797 C CA . ALA A 1 109 ? 5.974 -19.041 20.031 1.00 70.31 109 ALA A CA 1
ATOM 798 C C . ALA A 1 109 ? 5.607 -20.431 19.485 1.00 70.31 109 ALA A C 1
ATOM 800 O O . ALA A 1 109 ? 6.249 -21.416 19.848 1.00 70.31 109 ALA A O 1
ATOM 801 N N . ALA A 1 110 ? 4.640 -20.513 18.568 1.00 70.69 110 ALA A N 1
ATOM 802 C CA . ALA A 1 110 ? 4.247 -21.764 17.918 1.00 70.69 110 ALA A CA 1
ATOM 803 C C . ALA A 1 110 ? 5.381 -22.353 17.059 1.00 70.69 110 ALA A C 1
ATOM 805 O O . ALA A 1 110 ? 5.692 -23.539 17.169 1.00 70.69 110 ALA A O 1
ATOM 806 N N . VAL A 1 111 ? 6.063 -21.516 16.267 1.00 74.94 111 VAL A N 1
ATOM 807 C CA . VAL A 1 111 ? 7.230 -21.923 15.468 1.00 74.94 111 VAL A CA 1
ATOM 808 C C . VAL A 1 111 ? 8.385 -22.366 16.368 1.00 74.94 111 VAL A C 1
ATOM 810 O O . VAL A 1 111 ? 8.990 -23.407 16.111 1.00 74.94 111 VAL A O 1
ATOM 813 N N . ARG A 1 112 ? 8.665 -21.632 17.455 1.00 75.31 112 ARG A N 1
ATOM 814 C CA . ARG A 1 112 ? 9.676 -22.018 18.455 1.00 75.31 112 ARG A CA 1
ATOM 815 C C . ARG A 1 112 ? 9.360 -23.364 19.098 1.00 75.31 112 ARG A C 1
ATOM 817 O O . ARG A 1 112 ? 10.253 -24.196 19.212 1.00 75.31 112 ARG A O 1
ATOM 824 N N . ARG A 1 113 ? 8.102 -23.600 19.474 1.00 73.56 113 ARG A N 1
ATOM 825 C CA . ARG A 1 113 ? 7.652 -24.862 20.070 1.00 73.56 113 ARG A CA 1
ATOM 826 C C . ARG A 1 113 ? 7.822 -26.032 19.100 1.00 73.56 113 ARG A C 1
ATOM 828 O O . ARG A 1 113 ? 8.469 -27.011 19.454 1.00 73.56 113 ARG A O 1
ATOM 835 N N . ALA A 1 114 ? 7.360 -25.886 17.858 1.00 72.94 114 ALA A N 1
ATOM 836 C CA . ALA A 1 114 ? 7.522 -26.909 16.825 1.00 72.94 114 ALA A CA 1
ATOM 837 C C . ALA A 1 114 ? 9.002 -27.184 16.494 1.00 72.94 114 ALA A C 1
ATOM 839 O O . ALA A 1 114 ? 9.391 -28.316 16.214 1.00 72.94 114 ALA A O 1
ATOM 840 N N . ALA A 1 115 ? 9.854 -26.154 16.528 1.00 74.81 115 ALA A N 1
ATOM 841 C CA . ALA A 1 115 ? 11.295 -26.312 16.356 1.00 74.81 115 ALA A CA 1
ATOM 842 C C . ALA A 1 115 ? 11.964 -27.026 17.544 1.00 74.81 115 ALA A C 1
ATOM 844 O O . ALA A 1 115 ? 12.945 -27.735 17.334 1.00 74.81 115 ALA A O 1
ATOM 845 N N . ASN A 1 116 ? 11.444 -26.855 18.763 1.00 76.19 116 ASN A N 1
ATOM 846 C CA . ASN A 1 116 ? 11.972 -27.488 19.970 1.00 76.19 116 ASN A CA 1
ATOM 847 C C . ASN A 1 116 ? 11.534 -28.958 20.090 1.00 76.19 116 ASN A C 1
ATOM 849 O O . ASN A 1 116 ? 12.349 -29.818 20.401 1.00 76.19 116 ASN A O 1
ATOM 853 N N . GLU A 1 117 ? 10.279 -29.272 19.754 1.00 76.44 117 GLU A N 1
ATOM 854 C CA . GLU A 1 117 ? 9.743 -30.644 19.743 1.00 76.44 117 GLU A CA 1
ATOM 855 C C . GLU A 1 117 ? 10.471 -31.542 18.727 1.00 76.44 117 GLU A C 1
ATOM 857 O O . GLU A 1 117 ? 10.735 -32.707 19.006 1.00 76.44 117 GLU A O 1
ATOM 862 N N . ARG A 1 118 ? 10.907 -30.981 17.590 1.00 73.06 118 ARG A N 1
ATOM 863 C CA . ARG A 1 118 ? 11.749 -31.681 16.600 1.00 73.06 118 ARG A CA 1
ATOM 864 C C . ARG A 1 118 ? 13.200 -31.915 17.045 1.00 73.06 118 ARG A C 1
ATOM 866 O O . ARG A 1 118 ? 13.922 -32.629 16.357 1.00 73.06 118 ARG A O 1
ATOM 873 N N . ARG A 1 119 ? 13.651 -31.300 18.146 1.00 65.06 119 ARG A N 1
ATOM 874 C CA . ARG A 1 119 ? 15.030 -31.408 18.661 1.00 65.06 119 ARG A CA 1
ATOM 875 C C . ARG A 1 119 ? 15.189 -32.389 19.822 1.00 65.06 119 ARG A C 1
ATOM 877 O O . ARG A 1 119 ? 16.332 -32.666 20.180 1.00 65.06 119 ARG A O 1
ATOM 884 N N . LEU A 1 120 ? 14.113 -32.916 20.416 1.00 59.47 120 LEU A N 1
ATOM 885 C CA . LEU A 1 120 ? 14.265 -33.929 21.465 1.00 59.47 120 LEU A CA 1
ATOM 886 C C . LEU A 1 120 ? 14.763 -35.248 20.846 1.00 59.47 120 LEU A C 1
ATOM 888 O O . LEU A 1 120 ? 14.079 -35.799 19.982 1.00 59.47 120 LEU A O 1
ATOM 892 N N . PRO A 1 121 ? 15.921 -35.787 21.273 1.00 55.94 121 PRO A N 1
ATOM 893 C CA . PRO A 1 121 ? 16.344 -37.107 20.837 1.00 55.94 121 PRO A CA 1
ATOM 894 C C . PRO A 1 121 ? 15.342 -38.146 21.345 1.00 55.94 121 PRO A C 1
ATOM 896 O O . PRO A 1 121 ? 14.903 -38.084 22.498 1.00 55.94 121 PRO A O 1
ATOM 899 N N . ALA A 1 122 ? 14.999 -39.111 20.485 1.00 60.56 122 ALA A N 1
ATOM 900 C CA . ALA A 1 122 ? 14.277 -40.310 20.885 1.00 60.56 122 ALA A CA 1
ATOM 901 C C . ALA A 1 122 ? 14.986 -40.895 22.111 1.00 60.56 122 ALA A C 1
ATOM 903 O O . ALA A 1 122 ? 16.150 -41.295 22.021 1.00 60.56 122 ALA A O 1
ATOM 904 N N . ARG A 1 123 ? 14.316 -40.881 23.271 1.00 58.06 123 ARG A N 1
ATOM 905 C CA . ARG A 1 123 ? 14.804 -41.567 24.467 1.00 58.06 123 ARG A CA 1
ATOM 906 C C . ARG A 1 123 ? 15.014 -43.024 24.060 1.00 58.06 123 ARG A C 1
ATOM 908 O O . ARG A 1 123 ? 14.037 -43.740 23.864 1.00 58.06 123 ARG A O 1
ATOM 915 N N . ARG A 1 124 ? 16.269 -43.445 23.869 1.00 55.06 124 ARG A N 1
ATOM 916 C CA . ARG A 1 124 ? 16.595 -44.867 23.744 1.00 55.06 124 ARG A CA 1
ATOM 917 C C . ARG A 1 124 ? 16.153 -45.497 25.055 1.00 55.06 124 ARG A C 1
ATOM 919 O O . ARG A 1 124 ? 16.667 -45.124 26.108 1.00 55.06 124 ARG A O 1
ATOM 926 N N . GLY A 1 125 ? 15.142 -46.360 24.978 1.00 47.69 125 GLY A N 1
ATOM 927 C CA . GLY A 1 125 ? 14.770 -47.226 26.084 1.00 47.69 125 GLY A CA 1
ATOM 928 C C . GLY A 1 125 ? 16.024 -47.959 26.532 1.00 47.69 125 GLY A C 1
ATOM 929 O O . GLY A 1 125 ? 16.697 -48.582 25.712 1.00 47.69 125 GLY A O 1
ATOM 930 N N . GLY A 1 126 ? 16.386 -47.773 27.799 1.00 48.50 126 GLY A N 1
ATOM 931 C CA . GLY A 1 126 ? 17.427 -48.566 28.424 1.00 48.50 126 GLY A CA 1
ATOM 932 C C . GLY A 1 126 ? 16.922 -49.993 28.499 1.00 48.50 126 GLY A C 1
ATOM 933 O O . GLY A 1 126 ? 15.914 -50.243 29.159 1.00 48.50 126 GLY A O 1
ATOM 934 N N . ASP A 1 127 ? 17.596 -50.892 27.794 1.00 49.16 127 ASP A N 1
ATOM 935 C CA . ASP A 1 127 ? 17.445 -52.312 28.045 1.00 49.16 127 ASP A CA 1
ATOM 936 C C . ASP A 1 127 ? 18.348 -52.652 29.231 1.00 49.16 127 ASP A C 1
ATOM 938 O O . ASP A 1 127 ? 19.576 -52.543 29.171 1.00 49.16 127 ASP A O 1
ATOM 942 N N . VAL A 1 128 ? 17.694 -52.923 30.357 1.00 58.34 128 VAL A N 1
ATOM 943 C CA . VAL A 1 128 ? 18.304 -53.489 31.552 1.00 58.34 128 VAL A CA 1
ATOM 944 C C . VAL A 1 128 ? 18.440 -54.977 31.286 1.00 58.34 128 VAL A C 1
ATOM 946 O O . VAL A 1 128 ? 17.453 -55.703 31.323 1.00 58.34 128 VAL A O 1
ATOM 949 N N . THR A 1 129 ? 19.669 -55.436 31.095 1.00 47.84 129 THR A N 1
ATOM 950 C CA . THR A 1 129 ? 19.999 -56.855 31.233 1.00 47.84 129 THR A CA 1
ATOM 951 C C . THR A 1 129 ? 21.281 -57.003 32.045 1.00 47.84 129 THR A C 1
ATOM 953 O O . THR A 1 129 ? 22.385 -56.950 31.509 1.00 47.84 129 THR A O 1
ATOM 956 N N . THR A 1 130 ? 21.111 -57.148 33.359 1.00 41.56 130 THR A N 1
ATOM 957 C CA . THR A 1 130 ? 21.885 -58.087 34.194 1.00 41.56 130 THR A CA 1
ATOM 958 C C . THR A 1 130 ? 21.382 -59.516 33.916 1.00 41.56 130 THR A C 1
ATOM 960 O O . THR A 1 130 ? 20.240 -59.650 33.461 1.00 41.56 130 THR A O 1
ATOM 963 N N . PRO A 1 131 ? 22.163 -60.589 34.155 1.00 50.75 131 PRO A N 1
ATOM 964 C CA . PRO A 1 131 ? 23.174 -60.765 35.207 1.00 50.75 131 PRO A CA 1
ATOM 965 C C . PRO A 1 131 ? 24.627 -60.867 34.731 1.00 50.75 131 PRO A C 1
ATOM 967 O O . PRO A 1 131 ? 24.868 -61.298 33.583 1.00 50.75 131 PRO A O 1
#

Organism: NCBI:txid3127015

pLDDT: mean 86.04, std 15.96, range [41.56, 98.56]

Radius of gyration: 22.99 Å; chains: 1; bounding box: 38×75×54 Å

Sequence (131 aa):
MPLDAWFISPGLVGCAFVNAYGENAGGGPVADRAAQHKDRLAALVRDLATALDPVRAPQLQKELMLLIEGAIVRASLGRRPEVAHIARTIAVLLVGDPASAPSRTNPVAAVRRAANERRLPARRGGDVTTP